Protein AF-A0A942JV95-F1 (afdb_monomer_lite)

Secondary structure (DSSP, 8-state):
-EEETTEEE-PPPPP--HHHHHHH-TTS-HHHHHHHHHHHHH--HHHHHHHHHHHHHHHHHHHHHHHHHHHHHHHHHHHHTT--GGGTTSSGGG--

Foldseek 3Di:
DDDDPPDDDDDDDDDDDPLRVQLPDPVHDPVNNVVSVVVVVVDDPVVVVVVVVVVVVVVVVVVVVVVVVVVVVVVVVVVVVVPDVVVVPPPPPPPD

Sequence (96 aa):
KTREGSKVTKRYDEPKTPYARALISPDVSDAAKRRLTAHYETLNPVALKRDIVRLQKRLYELVALKESVRRREVQALELDDIYDESTNDVFDDILT

Structure (mmCIF, N/CA/C/O backbone):
data_AF-A0A942JV95-F1
#
_entry.id   AF-A0A942JV95-F1
#
loop_
_atom_site.group_PDB
_atom_site.id
_atom_site.type_symbol
_atom_site.label_atom_id
_atom_site.label_alt_id
_atom_site.label_comp_id
_atom_site.label_asym_id
_atom_site.label_entity_id
_atom_site.label_seq_id
_atom_site.pdbx_PDB_ins_code
_atom_site.Cartn_x
_atom_site.Cartn_y
_atom_site.Cartn_z
_atom_site.occupancy
_atom_site.B_iso_or_equiv
_atom_site.auth_seq_id
_atom_site.auth_comp_id
_atom_site.auth_asym_id
_atom_site.auth_atom_id
_atom_site.pdbx_PDB_model_num
ATOM 1 N N . LYS A 1 1 ? -2.164 15.277 30.244 1.00 80.31 1 LYS A N 1
ATOM 2 C CA . LYS A 1 1 ? -0.811 15.806 30.550 1.00 80.31 1 LYS A CA 1
ATOM 3 C C . LYS A 1 1 ? -0.826 16.207 32.008 1.00 80.31 1 LYS A C 1
ATOM 5 O O . LYS A 1 1 ? -1.660 17.026 32.359 1.00 80.31 1 LYS A O 1
ATOM 10 N N . THR A 1 2 ? 0.050 15.632 32.817 1.00 86.25 2 THR A N 1
ATOM 11 C CA . THR A 1 2 ? 0.130 15.936 34.250 1.00 86.25 2 THR A CA 1
ATOM 12 C C . THR A 1 2 ? 1.454 16.639 34.511 1.00 86.25 2 THR A C 1
ATOM 14 O O . THR A 1 2 ? 2.462 16.290 33.885 1.00 86.25 2 THR A O 1
ATOM 17 N N . ARG A 1 3 ? 1.440 17.673 35.357 1.00 84.94 3 ARG A N 1
ATOM 18 C CA . ARG A 1 3 ? 2.641 18.415 35.744 1.00 84.94 3 ARG A CA 1
ATOM 19 C C . ARG A 1 3 ? 2.876 18.238 37.237 1.00 84.94 3 ARG A C 1
ATOM 21 O O . ARG A 1 3 ? 2.003 18.572 38.026 1.00 84.94 3 ARG A O 1
ATOM 28 N N . GLU A 1 4 ? 4.063 17.766 37.585 1.00 84.00 4 GLU A N 1
ATOM 29 C CA . GLU A 1 4 ? 4.570 17.724 38.956 1.00 84.00 4 GLU A CA 1
ATOM 30 C C . GLU A 1 4 ? 5.840 18.578 38.989 1.00 84.00 4 GLU A C 1
ATOM 32 O O . GLU A 1 4 ? 6.860 18.228 38.390 1.00 84.00 4 GLU A O 1
ATOM 37 N N . GLY A 1 5 ? 5.753 19.764 39.600 1.00 87.69 5 GLY A N 1
ATOM 38 C CA . GLY A 1 5 ? 6.840 20.747 39.585 1.00 87.69 5 GLY A CA 1
ATOM 39 C C . GLY A 1 5 ? 7.237 21.146 38.159 1.00 87.69 5 GLY A C 1
ATOM 40 O O . GLY A 1 5 ? 6.396 21.562 37.364 1.00 87.69 5 GLY A O 1
ATOM 41 N N . SER A 1 6 ? 8.518 21.015 37.816 1.00 86.06 6 SER A N 1
ATOM 42 C CA . SER A 1 6 ? 9.067 21.259 36.473 1.00 86.06 6 SER A CA 1
ATOM 43 C C . SER A 1 6 ? 8.885 20.084 35.498 1.00 86.06 6 SER A C 1
ATOM 45 O O . SER A 1 6 ? 9.078 20.267 34.293 1.00 86.06 6 SER A O 1
ATOM 47 N N . LYS A 1 7 ? 8.463 18.900 35.965 1.00 83.56 7 LYS A N 1
ATOM 48 C CA . LYS A 1 7 ? 8.327 17.694 35.139 1.00 83.56 7 LYS A CA 1
ATOM 49 C C . LYS A 1 7 ? 6.938 17.594 34.514 1.00 83.56 7 LYS A C 1
ATOM 51 O O . LYS A 1 7 ? 5.915 17.797 35.164 1.00 83.56 7 LYS A O 1
ATOM 56 N N . VAL A 1 8 ? 6.907 17.259 33.225 1.00 90.31 8 VAL A N 1
ATOM 57 C CA . VAL A 1 8 ? 5.679 17.067 32.449 1.00 90.31 8 VAL A CA 1
ATOM 58 C C . VAL A 1 8 ? 5.606 15.628 31.965 1.00 90.31 8 VAL A C 1
ATOM 60 O O . VAL A 1 8 ? 6.427 15.208 31.154 1.00 90.31 8 VAL A O 1
ATOM 63 N N . THR A 1 9 ? 4.562 14.914 32.378 1.00 88.38 9 THR A N 1
ATOM 64 C CA . THR A 1 9 ? 4.274 13.560 31.898 1.00 88.38 9 THR A CA 1
ATOM 65 C C . THR A 1 9 ? 3.099 13.596 30.920 1.00 88.38 9 THR A C 1
ATOM 67 O O . THR A 1 9 ? 2.023 14.141 31.205 1.00 88.38 9 THR A O 1
ATOM 70 N N . LYS A 1 10 ? 3.300 13.022 29.728 1.00 89.81 10 LYS A N 1
ATOM 71 C CA . LYS A 1 10 ? 2.255 12.812 28.718 1.00 89.81 10 LYS A CA 1
ATOM 72 C C . LYS A 1 10 ? 1.947 11.319 28.643 1.00 89.81 10 LYS A C 1
ATOM 74 O O . LYS A 1 10 ? 2.851 10.524 28.420 1.00 89.81 10 LYS A O 1
ATOM 79 N N . ARG A 1 11 ? 0.677 10.958 28.825 1.00 89.38 11 ARG A N 1
ATOM 80 C CA . ARG A 1 11 ? 0.165 9.616 28.541 1.00 89.38 11 ARG A CA 1
ATOM 81 C C . ARG A 1 11 ? -0.466 9.653 27.155 1.00 89.38 11 ARG A C 1
ATOM 83 O O . ARG A 1 11 ? -1.315 10.513 26.918 1.00 89.38 11 ARG A O 1
ATOM 90 N N . TYR A 1 12 ? -0.005 8.781 26.269 1.00 90.56 12 TYR A N 1
ATOM 91 C CA . TYR A 1 12 ? -0.571 8.600 24.936 1.00 90.56 12 TYR A CA 1
ATOM 92 C C . TYR A 1 12 ? -1.554 7.432 24.944 1.00 90.56 12 TYR A C 1
ATOM 94 O O . TYR A 1 12 ? -1.518 6.593 25.846 1.00 90.56 12 TYR A O 1
ATOM 102 N N . ASP A 1 13 ? -2.418 7.401 23.937 1.00 89.44 13 ASP A N 1
ATOM 103 C CA . ASP A 1 13 ? -3.276 6.252 23.676 1.00 89.44 13 ASP A CA 1
ATOM 104 C C . ASP A 1 13 ? -2.460 5.028 23.267 1.00 89.44 13 ASP A C 1
ATOM 106 O O . ASP A 1 13 ? -1.349 5.136 22.739 1.00 89.44 13 ASP A O 1
ATOM 110 N N . GLU A 1 14 ? -3.076 3.861 23.422 1.00 92.44 14 GLU A N 1
ATOM 111 C CA . GLU A 1 14 ? -2.545 2.621 22.877 1.00 92.44 14 GLU A CA 1
ATOM 112 C C . GLU A 1 14 ? -2.340 2.711 21.352 1.00 92.44 14 GLU A C 1
ATOM 114 O O . GLU A 1 14 ? -3.172 3.281 20.622 1.00 92.44 14 GLU A O 1
ATOM 119 N N . PRO A 1 15 ? -1.243 2.130 20.838 1.00 92.88 15 PRO A N 1
ATOM 120 C CA . PRO A 1 15 ? -0.987 2.087 19.410 1.00 92.88 15 PRO A CA 1
ATOM 121 C C . PRO A 1 15 ? -2.054 1.229 18.724 1.00 92.88 15 PRO A C 1
ATOM 123 O O . PRO A 1 15 ? -2.211 0.044 18.999 1.00 92.88 15 PRO A O 1
ATOM 126 N N . LYS A 1 16 ? -2.801 1.846 17.807 1.00 95.25 16 LYS A N 1
ATOM 127 C CA . LYS A 1 16 ? -3.831 1.198 16.988 1.00 95.25 16 LYS A CA 1
ATOM 128 C C . LYS A 1 16 ? -3.716 1.725 15.569 1.00 95.25 16 LYS A C 1
ATOM 130 O O . LYS A 1 16 ? -3.487 2.923 15.385 1.00 95.25 16 LYS A O 1
ATOM 135 N N . THR A 1 17 ? -3.897 0.852 14.581 1.00 93.50 17 THR A N 1
ATOM 136 C CA . THR A 1 17 ? -3.930 1.270 13.176 1.00 93.50 17 THR A CA 1
ATOM 137 C C . THR A 1 17 ? -5.135 2.185 12.929 1.00 93.50 17 THR A C 1
ATOM 139 O O . THR A 1 17 ? -6.153 2.053 13.617 1.00 93.50 17 THR A O 1
ATOM 142 N N . PRO A 1 18 ? -5.071 3.097 11.945 1.00 93.31 18 PRO A N 1
ATOM 143 C CA . PRO A 1 18 ? -6.221 3.925 11.581 1.00 93.31 18 PRO A CA 1
ATOM 144 C C . PRO A 1 18 ? -7.484 3.102 11.279 1.00 93.31 18 PRO A C 1
ATOM 146 O O . PRO A 1 18 ? -8.569 3.475 11.713 1.00 93.31 18 PRO A O 1
ATOM 149 N N . TYR A 1 19 ? -7.331 1.938 10.632 1.00 94.25 19 TYR A N 1
ATOM 150 C CA . TYR A 1 19 ? -8.418 0.980 10.398 1.00 94.25 19 TYR A CA 1
ATOM 151 C C . TYR A 1 19 ? -9.064 0.509 11.709 1.00 94.25 19 TYR A C 1
ATOM 153 O O . TYR A 1 19 ? -10.272 0.646 11.888 1.00 94.25 19 TYR A O 1
ATOM 161 N N . ALA A 1 20 ? -8.262 0.032 12.668 1.00 94.56 20 ALA A N 1
ATOM 162 C CA . ALA A 1 20 ? -8.772 -0.429 13.958 1.00 94.56 20 ALA A CA 1
ATOM 163 C C . ALA A 1 20 ? -9.438 0.702 14.763 1.00 94.56 20 ALA A C 1
ATOM 165 O O . ALA A 1 20 ? -10.455 0.478 15.416 1.00 94.56 20 ALA A O 1
ATOM 166 N N . ARG A 1 21 ? -8.906 1.931 14.693 1.00 95.56 21 ARG A N 1
ATOM 167 C CA . ARG A 1 21 ? -9.525 3.106 15.334 1.00 95.56 21 ARG A CA 1
ATOM 168 C C . ARG A 1 21 ? -10.890 3.429 14.723 1.00 95.56 21 ARG A C 1
ATOM 170 O O . ARG A 1 21 ? -11.835 3.673 15.466 1.00 95.56 21 ARG A O 1
ATOM 177 N N . ALA A 1 22 ? -11.008 3.379 13.397 1.00 95.25 22 ALA A N 1
ATOM 178 C CA . ALA A 1 22 ? -12.265 3.643 12.700 1.00 95.25 22 ALA A CA 1
ATOM 179 C C . ALA A 1 22 ? -13.360 2.614 13.039 1.00 95.25 22 ALA A C 1
ATOM 181 O O . ALA A 1 22 ? -14.522 2.988 13.182 1.00 95.25 22 ALA A O 1
ATOM 182 N N . LEU A 1 23 ? -13.003 1.338 13.230 1.00 95.56 23 LEU A N 1
ATOM 183 C CA . LEU A 1 23 ? -13.968 0.296 13.607 1.00 95.56 23 LEU A CA 1
ATOM 184 C C . LEU A 1 23 ? -14.544 0.476 15.019 1.00 95.56 23 LEU A C 1
ATOM 186 O O . LEU A 1 23 ? -15.708 0.153 15.255 1.00 95.56 23 LEU A O 1
ATOM 190 N N . ILE A 1 24 ? -13.750 1.007 15.949 1.00 95.00 24 ILE A N 1
ATOM 191 C CA . ILE A 1 24 ? -14.156 1.208 17.349 1.00 95.00 24 ILE A CA 1
ATOM 192 C C . ILE A 1 24 ? -14.864 2.558 17.541 1.00 95.00 24 ILE A C 1
ATOM 194 O O . ILE A 1 24 ? -15.602 2.731 18.507 1.00 95.00 24 ILE A O 1
ATOM 198 N N . SER A 1 25 ? -14.675 3.512 16.624 1.00 94.94 25 SER A N 1
ATOM 199 C CA . SER A 1 25 ? -15.273 4.843 16.741 1.00 94.94 25 SER A CA 1
ATOM 200 C C . SER A 1 25 ? -16.813 4.780 16.769 1.00 94.94 25 SER A C 1
ATOM 202 O O . SER A 1 25 ? -17.408 4.126 15.900 1.00 94.94 25 SER A O 1
ATOM 204 N N . PRO A 1 26 ? -17.473 5.451 17.734 1.00 94.75 26 PRO A N 1
ATOM 205 C CA . PRO A 1 26 ? -18.931 5.565 17.774 1.00 94.75 26 PRO A CA 1
ATOM 206 C C . PRO A 1 26 ? -19.475 6.488 16.673 1.00 94.75 26 PRO A C 1
ATOM 208 O O . PRO A 1 26 ? -20.621 6.333 16.265 1.00 94.75 26 PRO A O 1
ATOM 211 N N . ASP A 1 27 ? -18.646 7.393 16.146 1.00 95.75 27 ASP A N 1
ATOM 212 C CA . ASP A 1 27 ? -19.039 8.362 15.112 1.00 95.75 27 ASP A CA 1
ATOM 213 C C . ASP A 1 27 ? -19.176 7.723 13.719 1.00 95.75 27 ASP A C 1
ATOM 215 O O . ASP A 1 27 ? -19.665 8.341 12.773 1.00 95.75 27 ASP A O 1
ATOM 219 N N . VAL A 1 28 ? -18.719 6.477 13.565 1.00 95.00 28 VAL A N 1
ATOM 220 C CA . VAL A 1 28 ? -18.782 5.733 12.306 1.00 95.00 28 VAL A CA 1
ATOM 221 C C . VAL A 1 28 ? -19.973 4.785 12.348 1.00 95.00 28 VAL A C 1
ATOM 223 O O . VAL A 1 28 ? -20.053 3.908 13.207 1.00 95.00 28 VAL A O 1
ATOM 226 N N . SER A 1 29 ? -20.873 4.918 11.376 1.00 96.81 29 SER A N 1
ATOM 227 C CA . SER A 1 29 ? -22.030 4.030 11.259 1.00 96.81 29 SER A CA 1
ATOM 228 C C . SER A 1 29 ? -21.622 2.584 10.966 1.00 96.81 29 SER A C 1
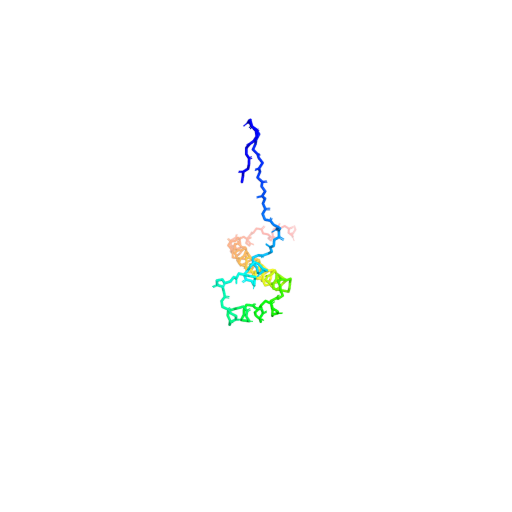ATOM 230 O O . SER A 1 29 ? -20.643 2.318 10.262 1.00 96.81 29 SER A O 1
ATOM 232 N N . ASP A 1 30 ? -22.424 1.624 11.424 1.00 95.94 30 ASP A N 1
ATOM 233 C CA . ASP A 1 30 ? -22.160 0.197 11.189 1.00 95.94 30 ASP A CA 1
ATOM 234 C C . ASP A 1 30 ? -22.144 -0.166 9.700 1.00 95.94 30 ASP A C 1
ATOM 236 O O . ASP A 1 30 ? -21.385 -1.033 9.266 1.00 95.94 30 ASP A O 1
ATOM 240 N N . ALA A 1 31 ? -22.943 0.527 8.884 1.00 96.56 31 ALA A N 1
ATOM 241 C CA . ALA A 1 31 ? -22.911 0.374 7.433 1.00 96.56 31 ALA A CA 1
ATOM 242 C C . ALA A 1 31 ? -21.545 0.773 6.847 1.00 96.56 31 ALA A C 1
ATOM 244 O O . ALA A 1 31 ? -20.999 0.054 6.007 1.00 96.56 31 ALA A O 1
ATOM 245 N N . ALA A 1 32 ? -20.965 1.881 7.316 1.00 96.06 32 ALA A N 1
ATOM 246 C CA . ALA A 1 32 ? -19.637 2.310 6.896 1.00 96.06 32 ALA A CA 1
ATOM 247 C C . ALA A 1 32 ? -18.545 1.344 7.384 1.00 96.06 32 ALA A C 1
ATOM 249 O O . ALA A 1 32 ? -17.650 1.017 6.603 1.00 96.06 32 ALA A O 1
ATOM 250 N N . LYS A 1 33 ? -18.651 0.827 8.618 1.00 97.06 33 LYS A N 1
ATOM 251 C CA . LYS A 1 33 ? -17.732 -0.193 9.158 1.00 97.06 33 LYS A CA 1
ATOM 252 C C . LYS A 1 33 ? -17.743 -1.463 8.312 1.00 97.06 33 LYS A C 1
ATOM 254 O O . LYS A 1 33 ? -16.686 -1.902 7.878 1.00 97.06 33 LYS A O 1
ATOM 259 N N . ARG A 1 34 ? -18.928 -1.991 7.981 1.00 96.50 34 ARG A N 1
ATOM 260 C CA . ARG A 1 34 ? -19.071 -3.175 7.113 1.00 96.50 34 ARG A CA 1
ATOM 261 C C . ARG A 1 34 ? -18.422 -2.977 5.745 1.00 96.50 34 ARG A C 1
ATOM 263 O O . ARG A 1 34 ? -17.682 -3.842 5.288 1.00 96.50 34 ARG A O 1
ATOM 270 N N . ARG A 1 35 ? -18.650 -1.822 5.110 1.00 96.19 35 ARG A N 1
ATOM 271 C CA . ARG A 1 35 ? -18.024 -1.491 3.819 1.00 96.19 35 ARG A CA 1
ATOM 272 C C . ARG A 1 35 ? -16.500 -1.410 3.926 1.00 96.19 35 ARG A C 1
ATOM 274 O O . ARG A 1 35 ? -15.801 -1.896 3.041 1.00 96.19 35 ARG A O 1
ATOM 281 N N . LEU A 1 36 ? -15.992 -0.803 4.998 1.00 95.38 36 LEU A N 1
ATOM 282 C CA . LEU A 1 36 ? -14.558 -0.690 5.252 1.00 95.38 36 LEU A CA 1
ATOM 283 C C . LEU A 1 36 ? -13.915 -2.068 5.455 1.00 95.38 36 LEU A C 1
ATOM 285 O O . LEU A 1 36 ? -12.859 -2.322 4.883 1.00 95.38 36 LEU A O 1
ATOM 289 N N . THR A 1 37 ? -14.557 -2.958 6.214 1.00 95.19 37 THR A N 1
ATOM 290 C CA . THR A 1 37 ? -14.087 -4.334 6.430 1.00 95.19 37 THR A CA 1
ATOM 291 C C . THR A 1 37 ? -14.063 -5.131 5.133 1.00 95.19 37 THR A C 1
ATOM 293 O O . THR A 1 37 ? -13.020 -5.679 4.797 1.00 95.19 37 THR A O 1
ATOM 296 N N . ALA A 1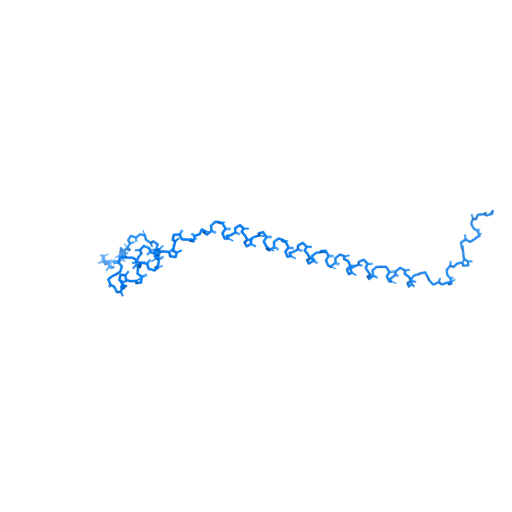 38 ? -15.147 -5.105 4.350 1.00 95.31 38 ALA A N 1
ATOM 297 C CA . ALA A 1 38 ? -15.197 -5.799 3.063 1.00 95.31 38 ALA A CA 1
ATOM 298 C C . ALA A 1 38 ? -14.082 -5.328 2.112 1.00 95.31 38 ALA A C 1
ATOM 300 O O . ALA A 1 38 ? -13.423 -6.136 1.465 1.00 95.31 38 ALA A O 1
ATOM 301 N N . HIS A 1 39 ? -13.815 -4.019 2.057 1.00 93.38 39 HIS A N 1
ATOM 302 C CA . HIS A 1 39 ? -12.714 -3.499 1.248 1.00 93.38 39 HIS A CA 1
ATOM 303 C C . HIS A 1 39 ? -11.343 -3.932 1.786 1.00 93.38 39 HIS A C 1
ATOM 305 O O . HIS A 1 39 ? -10.484 -4.357 1.014 1.00 93.38 39 HIS A O 1
ATOM 311 N N . TYR A 1 40 ? -11.141 -3.861 3.104 1.00 92.19 40 TYR A N 1
ATOM 312 C CA . TYR A 1 40 ? -9.888 -4.256 3.747 1.00 92.19 40 TYR A CA 1
ATOM 313 C C . TYR A 1 40 ? -9.556 -5.736 3.513 1.00 92.19 40 TYR A C 1
ATOM 315 O O . TYR A 1 40 ? -8.411 -6.055 3.210 1.00 92.19 40 TYR A O 1
ATOM 323 N N . GLU A 1 41 ? -10.550 -6.626 3.573 1.00 91.56 41 GLU A N 1
ATOM 324 C CA . GLU A 1 41 ? -10.384 -8.063 3.306 1.00 91.56 41 GLU A CA 1
ATOM 325 C C . GLU A 1 41 ? -9.932 -8.353 1.869 1.00 91.56 41 GLU A C 1
ATOM 327 O O . GLU A 1 41 ? -9.151 -9.274 1.636 1.00 91.56 41 GLU A O 1
ATOM 33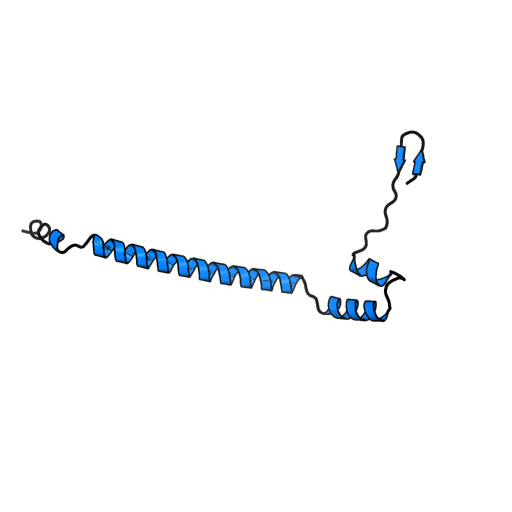2 N N . THR A 1 42 ? -10.363 -7.541 0.900 1.00 92.75 42 THR A N 1
ATOM 333 C CA . THR A 1 42 ? -9.915 -7.670 -0.498 1.00 92.75 42 THR A CA 1
ATOM 334 C C . THR A 1 42 ? -8.522 -7.089 -0.750 1.00 92.75 42 THR A C 1
ATOM 336 O O . THR A 1 42 ? -7.901 -7.380 -1.775 1.00 92.75 42 THR A O 1
ATOM 339 N N . LEU A 1 43 ? -8.007 -6.256 0.159 1.00 92.19 43 LEU A N 1
ATOM 340 C CA . LEU A 1 43 ? -6.786 -5.496 -0.062 1.00 92.19 43 LEU A CA 1
ATOM 341 C C . LEU A 1 43 ? -5.552 -6.288 0.385 1.00 92.19 43 LEU A C 1
ATOM 343 O O . LEU A 1 43 ? -5.230 -6.363 1.568 1.00 92.19 43 LEU A O 1
ATOM 347 N N . ASN A 1 44 ? -4.790 -6.811 -0.578 1.00 92.50 44 ASN A N 1
ATOM 348 C CA . ASN A 1 44 ? -3.469 -7.389 -0.326 1.00 92.50 44 ASN A CA 1
ATOM 349 C C . ASN A 1 44 ? -2.357 -6.385 -0.699 1.00 92.50 44 ASN A C 1
ATOM 351 O O . ASN A 1 44 ? -1.928 -6.341 -1.858 1.00 92.50 44 ASN A O 1
ATOM 355 N N . PRO A 1 45 ? -1.844 -5.583 0.255 1.00 90.25 45 PRO A N 1
ATOM 356 C CA . PRO A 1 45 ? -0.857 -4.543 -0.041 1.00 90.25 45 PRO A CA 1
ATOM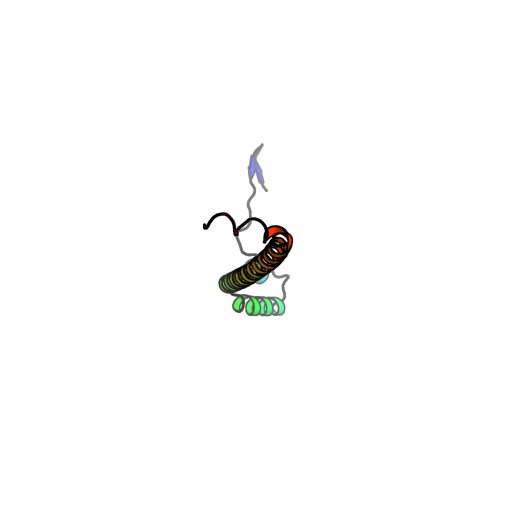 357 C C . PRO A 1 45 ? 0.481 -5.109 -0.536 1.00 90.25 45 PRO A C 1
ATOM 359 O O . PRO A 1 45 ? 1.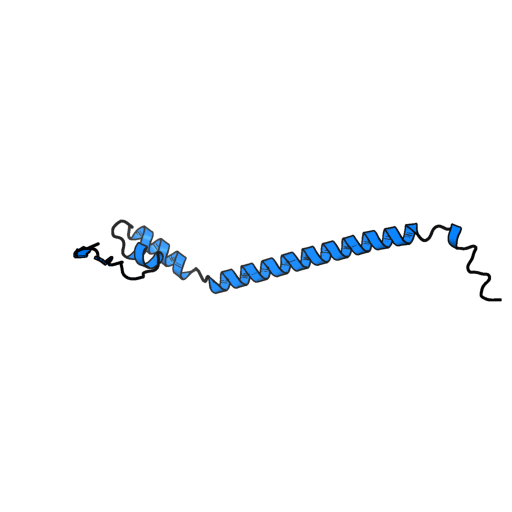185 -4.453 -1.303 1.00 90.25 45 PRO A O 1
ATOM 362 N N . VAL A 1 46 ? 0.840 -6.332 -0.133 1.00 94.69 46 VAL A N 1
ATOM 363 C CA . VAL A 1 46 ? 2.082 -6.983 -0.573 1.00 94.69 46 VAL A CA 1
ATOM 364 C C . VAL A 1 46 ? 1.973 -7.402 -2.038 1.00 94.69 46 VAL A C 1
ATOM 366 O O . VAL A 1 46 ? 2.911 -7.175 -2.804 1.00 94.69 46 VAL A O 1
ATOM 369 N N . ALA A 1 47 ? 0.837 -7.978 -2.439 1.00 94.50 47 ALA A N 1
ATOM 370 C CA . ALA A 1 47 ? 0.568 -8.305 -3.837 1.00 94.50 47 ALA A CA 1
ATOM 371 C C . ALA A 1 47 ? 0.548 -7.037 -4.703 1.00 94.50 47 ALA A C 1
ATOM 373 O O . ALA A 1 47 ? 1.298 -6.957 -5.673 1.00 94.50 47 ALA A O 1
ATOM 374 N N . LEU A 1 48 ? -0.185 -6.003 -4.273 1.00 94.88 48 LEU A N 1
ATOM 375 C CA . LEU A 1 48 ? -0.260 -4.731 -4.991 1.00 94.88 48 LEU A CA 1
ATOM 376 C C . LEU A 1 48 ? 1.125 -4.096 -5.190 1.00 94.88 48 LEU A C 1
ATOM 378 O O . LEU A 1 48 ? 1.464 -3.658 -6.288 1.00 94.88 48 LEU A O 1
ATOM 382 N N . LYS A 1 49 ? 1.970 -4.097 -4.151 1.00 97.06 49 LYS A N 1
ATOM 383 C CA . LYS A 1 49 ? 3.347 -3.596 -4.256 1.00 97.06 49 LYS A CA 1
ATOM 384 C C . LYS A 1 49 ? 4.164 -4.382 -5.285 1.00 97.06 49 LYS A C 1
ATOM 386 O O . LYS A 1 49 ? 4.893 -3.773 -6.066 1.00 97.06 49 LYS A O 1
ATOM 391 N N . ARG A 1 50 ? 4.063 -5.717 -5.294 1.00 97.88 50 ARG A N 1
ATOM 392 C CA . ARG A 1 50 ? 4.763 -6.567 -6.277 1.00 97.88 50 ARG A CA 1
ATOM 393 C C . ARG A 1 50 ? 4.323 -6.238 -7.701 1.00 97.88 50 ARG A C 1
ATOM 395 O O . ARG A 1 50 ? 5.174 -6.128 -8.581 1.00 97.88 50 ARG A O 1
ATOM 402 N N . ASP A 1 51 ? 3.026 -6.042 -7.907 1.00 97.69 51 ASP A N 1
ATOM 403 C CA . ASP A 1 51 ? 2.470 -5.701 -9.214 1.00 97.69 51 ASP A CA 1
ATOM 404 C C . ASP A 1 51 ? 2.968 -4.342 -9.708 1.00 97.69 51 ASP A C 1
ATOM 406 O O . ASP A 1 51 ? 3.448 -4.243 -10.838 1.00 97.69 51 ASP A O 1
ATOM 410 N N . ILE A 1 52 ? 2.943 -3.321 -8.847 1.00 98.06 52 ILE A N 1
ATOM 411 C CA . ILE A 1 52 ? 3.456 -1.982 -9.167 1.00 98.06 52 ILE A CA 1
ATOM 412 C C . ILE A 1 52 ? 4.931 -2.053 -9.570 1.00 98.06 52 ILE A C 1
ATOM 414 O O . ILE A 1 52 ? 5.305 -1.545 -10.625 1.00 98.06 52 ILE A O 1
ATOM 418 N N . VAL A 1 53 ? 5.766 -2.728 -8.775 1.00 98.38 53 VAL A N 1
ATOM 419 C CA . VAL A 1 53 ? 7.205 -2.849 -9.060 1.00 98.38 53 VAL A CA 1
ATOM 420 C C . VAL A 1 53 ? 7.453 -3.590 -10.376 1.00 98.38 53 VAL A C 1
ATOM 422 O O . VAL A 1 53 ? 8.301 -3.175 -11.168 1.00 98.38 53 VAL A O 1
ATOM 425 N N . ARG A 1 54 ? 6.695 -4.660 -10.655 1.00 98.50 54 ARG A N 1
ATOM 426 C CA . ARG A 1 54 ? 6.783 -5.396 -11.927 1.00 98.50 54 ARG A CA 1
ATOM 427 C C . ARG A 1 54 ? 6.455 -4.495 -13.118 1.00 98.50 54 ARG A C 1
ATOM 429 O O . ARG A 1 54 ? 7.184 -4.509 -14.108 1.00 98.50 54 ARG A O 1
ATOM 436 N N . LEU A 1 55 ? 5.375 -3.719 -13.026 1.00 98.44 55 LEU A N 1
ATOM 437 C CA . LEU A 1 55 ? 4.952 -2.805 -14.090 1.00 98.44 55 LEU A CA 1
ATOM 438 C C . LEU A 1 55 ? 5.968 -1.679 -14.309 1.00 98.44 55 LEU A C 1
ATOM 440 O O . LEU A 1 55 ? 6.301 -1.374 -15.451 1.00 98.44 55 LEU A O 1
ATOM 444 N N . GLN A 1 56 ? 6.517 -1.114 -13.232 1.00 98.44 56 GLN A N 1
ATOM 445 C CA . GLN A 1 56 ? 7.578 -0.109 -13.315 1.00 98.44 56 GLN A CA 1
ATOM 446 C C . GLN A 1 56 ? 8.823 -0.661 -14.015 1.00 98.44 56 GLN A C 1
ATOM 448 O O . GLN A 1 56 ? 9.344 -0.021 -14.924 1.00 98.44 56 GLN A O 1
ATOM 453 N N . LYS A 1 57 ? 9.266 -1.873 -13.654 1.00 98.31 57 LYS A N 1
ATOM 454 C CA . LYS A 1 57 ? 10.410 -2.526 -14.306 1.00 98.31 57 LYS A CA 1
ATOM 455 C C . LYS A 1 57 ? 10.179 -2.693 -15.810 1.00 98.31 57 LYS A C 1
ATOM 457 O O . LYS A 1 57 ? 11.028 -2.294 -16.600 1.00 98.31 57 LYS A O 1
ATOM 462 N N . ARG A 1 58 ? 9.006 -3.208 -16.195 1.00 98.25 58 ARG A N 1
ATOM 463 C CA . ARG A 1 58 ? 8.605 -3.371 -17.602 1.00 98.25 58 ARG A CA 1
ATOM 464 C C . ARG A 1 58 ? 8.660 -2.042 -18.358 1.00 98.25 58 ARG A C 1
ATOM 466 O O . ARG A 1 58 ? 9.148 -1.995 -19.481 1.00 98.25 58 ARG A O 1
ATOM 473 N N . LEU A 1 59 ? 8.167 -0.966 -17.747 1.00 98.31 59 LEU A N 1
ATOM 474 C CA . LEU A 1 59 ? 8.191 0.362 -18.351 1.00 98.31 59 LEU A CA 1
ATOM 475 C C . LEU A 1 59 ? 9.627 0.856 -18.573 1.00 98.31 59 LEU A C 1
ATOM 477 O O . LEU A 1 59 ? 9.944 1.328 -19.662 1.00 98.31 59 LEU A O 1
ATOM 481 N N . TYR A 1 60 ? 10.504 0.706 -17.580 1.00 97.94 60 TYR A N 1
ATOM 482 C CA . TYR A 1 60 ? 11.903 1.118 -17.706 1.00 97.94 60 TYR A CA 1
ATOM 483 C C . TYR A 1 60 ? 12.661 0.326 -18.772 1.00 97.94 60 TYR A C 1
ATOM 485 O O . TYR A 1 60 ? 13.423 0.919 -19.530 1.00 97.94 60 TYR A O 1
ATOM 493 N N . GLU A 1 61 ? 12.419 -0.981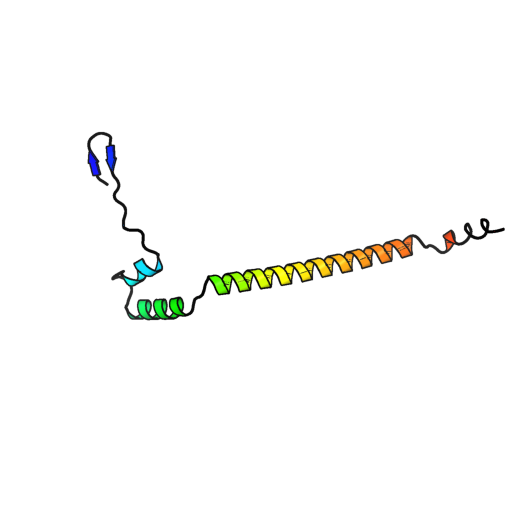 -18.880 1.00 97.56 61 GLU A N 1
ATOM 494 C CA . GLU A 1 61 ? 13.002 -1.818 -19.936 1.00 97.56 61 GLU A CA 1
ATOM 495 C C . GLU A 1 61 ? 12.594 -1.329 -21.332 1.00 97.56 61 GLU A C 1
ATOM 497 O O . GLU A 1 61 ? 13.441 -1.197 -22.214 1.00 97.56 61 GLU A O 1
ATOM 502 N N . LEU A 1 62 ? 11.313 -0.997 -21.528 1.00 97.81 62 LEU A N 1
ATOM 503 C CA . LEU A 1 62 ? 10.812 -0.478 -22.804 1.00 97.81 62 LEU A CA 1
ATOM 504 C C . LEU A 1 62 ? 11.426 0.879 -23.160 1.00 97.81 62 LEU A C 1
ATOM 506 O O . LEU A 1 62 ? 11.809 1.100 -24.308 1.00 97.81 62 LEU A O 1
ATOM 510 N N . VAL A 1 63 ? 11.545 1.779 -22.182 1.00 97.44 63 VAL A N 1
ATOM 511 C CA . VAL A 1 63 ? 12.191 3.081 -22.387 1.00 97.44 63 VAL A CA 1
ATOM 512 C C . VAL A 1 63 ? 13.668 2.894 -22.730 1.00 97.44 63 VAL A C 1
ATOM 514 O O . VAL A 1 63 ? 14.136 3.458 -23.713 1.00 97.44 63 VAL A O 1
ATOM 517 N N . ALA A 1 64 ? 14.395 2.054 -21.990 1.00 96.12 64 ALA A N 1
ATOM 518 C CA . ALA A 1 64 ? 15.804 1.776 -22.264 1.00 96.12 64 ALA A CA 1
ATOM 519 C C . ALA A 1 64 ? 16.013 1.183 -23.666 1.00 96.12 64 ALA A C 1
ATOM 521 O O . ALA A 1 64 ? 16.938 1.585 -24.379 1.00 96.12 64 ALA A O 1
ATOM 522 N N . LEU A 1 65 ? 15.127 0.274 -24.089 1.00 96.00 65 LEU A N 1
ATOM 523 C CA . LEU A 1 65 ? 15.149 -0.287 -25.435 1.00 96.00 65 LEU A CA 1
ATOM 524 C C . LEU A 1 65 ? 14.942 0.806 -26.488 1.00 96.00 65 LEU A C 1
ATOM 526 O O . LEU A 1 65 ? 15.762 0.916 -27.399 1.00 96.00 65 LEU A O 1
ATOM 530 N N . LYS A 1 66 ? 13.916 1.650 -26.331 1.00 94.44 66 LYS A N 1
ATOM 531 C CA . LYS A 1 66 ? 13.637 2.775 -27.237 1.00 94.44 66 LYS A CA 1
ATOM 532 C C . LYS A 1 66 ? 14.846 3.702 -27.382 1.00 94.44 66 LYS A C 1
ATOM 534 O O . LYS A 1 66 ? 15.235 4.039 -28.494 1.00 94.44 66 LYS A O 1
ATOM 539 N N . GLU A 1 67 ? 15.478 4.062 -26.270 1.00 94.56 67 GLU A N 1
ATOM 540 C CA . GLU A 1 67 ? 16.666 4.920 -26.268 1.00 94.56 67 GLU A CA 1
ATOM 541 C C . GLU A 1 67 ? 17.879 4.241 -26.928 1.00 94.56 67 GLU A C 1
ATOM 543 O O . GLU A 1 67 ? 18.682 4.897 -27.588 1.00 94.56 67 GLU A O 1
ATOM 548 N N . SER A 1 68 ? 18.032 2.919 -26.779 1.00 92.56 68 SER A N 1
ATOM 549 C CA . SER A 1 68 ? 19.089 2.162 -27.468 1.00 92.56 68 SER A CA 1
ATOM 550 C C . SER A 1 68 ? 18.883 2.080 -28.981 1.00 92.56 68 SER A C 1
ATOM 552 O O . SER A 1 68 ? 19.862 2.053 -29.722 1.00 92.56 68 SER A O 1
ATOM 554 N N . VAL A 1 69 ? 17.629 2.021 -29.435 1.00 92.56 69 VAL A N 1
ATOM 555 C CA . VAL A 1 69 ? 17.284 2.022 -30.861 1.00 92.56 69 VAL A CA 1
ATOM 556 C C . VAL A 1 69 ? 17.569 3.399 -31.439 1.00 92.56 69 VAL A C 1
ATOM 558 O O . VAL A 1 69 ? 18.374 3.495 -32.356 1.00 92.56 69 VAL A O 1
ATOM 561 N N . ARG A 1 70 ? 17.054 4.462 -30.808 1.00 91.50 70 ARG A N 1
ATOM 562 C CA . ARG A 1 70 ? 17.314 5.842 -31.240 1.00 91.50 70 ARG A CA 1
ATOM 563 C C . ARG A 1 70 ? 18.809 6.146 -31.338 1.00 91.50 70 ARG A C 1
ATOM 565 O O . ARG A 1 70 ? 19.252 6.751 -32.301 1.00 91.50 70 ARG A O 1
ATOM 572 N N . ARG A 1 71 ? 19.607 5.725 -30.347 1.00 89.06 71 ARG A N 1
ATOM 573 C CA . ARG A 1 71 ? 21.068 5.919 -30.385 1.00 89.06 71 ARG A CA 1
ATOM 574 C C . ARG A 1 71 ? 21.736 5.179 -31.541 1.00 89.06 71 ARG A C 1
ATOM 576 O O . ARG A 1 71 ? 22.645 5.737 -32.136 1.00 89.06 71 ARG A O 1
ATOM 583 N N . ARG A 1 72 ? 21.294 3.958 -31.855 1.00 87.31 72 ARG A N 1
ATOM 584 C CA . ARG A 1 72 ? 21.808 3.202 -33.006 1.00 87.31 72 ARG A CA 1
ATOM 585 C C . ARG A 1 72 ? 21.429 3.853 -34.330 1.00 87.31 72 ARG A C 1
ATOM 587 O O . ARG A 1 72 ? 22.269 3.908 -35.209 1.00 87.31 72 ARG A O 1
ATOM 594 N N . GLU A 1 73 ? 20.206 4.360 -34.452 1.00 86.38 73 GLU A N 1
ATOM 595 C CA . GLU A 1 73 ? 19.761 5.096 -35.641 1.00 86.38 73 GLU A CA 1
ATOM 596 C C . GLU A 1 73 ? 20.600 6.360 -35.859 1.00 86.38 73 GLU A C 1
ATOM 598 O O . GLU A 1 73 ? 21.085 6.577 -36.960 1.00 86.38 73 GLU A O 1
ATOM 603 N N . VAL A 1 74 ? 20.846 7.148 -34.804 1.00 83.19 74 VAL A N 1
ATOM 604 C CA . VAL A 1 74 ? 21.726 8.329 -34.882 1.00 83.19 74 VAL A CA 1
ATOM 605 C C . VAL A 1 74 ? 23.155 7.937 -35.271 1.00 83.19 74 VAL A C 1
ATOM 607 O O . VAL A 1 74 ? 23.714 8.541 -36.173 1.00 83.19 74 VAL A O 1
ATOM 610 N N . GLN A 1 75 ? 23.723 6.896 -34.654 1.00 77.81 75 GLN A N 1
ATOM 611 C CA . GLN A 1 75 ? 25.073 6.421 -34.989 1.00 77.81 75 GLN A CA 1
ATOM 612 C C . GLN A 1 75 ? 25.187 5.872 -36.416 1.00 77.81 75 GLN A C 1
ATOM 614 O O . GLN A 1 75 ? 26.236 6.012 -37.031 1.00 77.81 75 GLN A O 1
ATOM 619 N N . ALA A 1 76 ? 24.141 5.223 -36.933 1.00 76.69 76 ALA A N 1
ATOM 620 C CA . ALA A 1 76 ? 24.120 4.722 -38.305 1.00 76.69 76 ALA A CA 1
ATOM 621 C C . ALA A 1 76 ? 24.104 5.877 -39.317 1.00 76.69 76 ALA A C 1
ATOM 623 O O . ALA A 1 76 ? 24.861 5.840 -40.278 1.00 76.69 76 ALA A O 1
ATOM 624 N N . LEU A 1 77 ? 23.315 6.924 -39.049 1.00 68.88 77 LEU A N 1
ATOM 625 C CA . LEU A 1 77 ? 23.289 8.142 -39.866 1.00 68.88 77 LEU A CA 1
ATOM 626 C C . LEU A 1 77 ? 24.633 8.891 -39.823 1.00 68.88 77 LEU A C 1
ATOM 628 O O . LEU A 1 77 ? 25.121 9.326 -40.856 1.00 68.88 77 LEU A O 1
ATOM 632 N N . GLU A 1 78 ? 25.271 8.973 -38.651 1.00 66.06 78 GLU A N 1
ATOM 633 C CA . GLU A 1 78 ? 26.608 9.572 -38.509 1.00 66.06 78 GLU A CA 1
ATOM 634 C C . GLU A 1 78 ? 27.706 8.771 -39.235 1.00 66.06 78 GLU A C 1
ATOM 636 O O . GLU A 1 78 ? 28.718 9.347 -39.623 1.00 66.06 78 GLU A O 1
ATOM 641 N N . LEU A 1 79 ? 27.541 7.453 -39.417 1.00 59.19 79 LEU A N 1
ATOM 642 C CA . LEU A 1 79 ? 28.487 6.629 -40.178 1.00 59.19 79 LEU A CA 1
ATOM 643 C C . LEU A 1 79 ? 28.361 6.861 -41.690 1.00 59.19 79 LEU A C 1
ATOM 645 O O . LEU A 1 79 ? 29.383 6.915 -42.371 1.00 59.19 79 LEU A O 1
ATOM 649 N N . ASP A 1 80 ? 27.135 7.014 -42.195 1.00 57.22 80 ASP A N 1
ATOM 650 C CA . ASP A 1 80 ? 26.874 7.329 -43.606 1.00 57.22 80 ASP A CA 1
ATOM 651 C C . ASP A 1 80 ? 27.439 8.717 -43.978 1.00 57.22 80 ASP A C 1
ATOM 653 O O . ASP A 1 80 ? 27.989 8.879 -45.062 1.00 57.22 80 ASP A O 1
ATOM 657 N N . ASP A 1 81 ? 27.419 9.685 -43.051 1.00 55.69 81 ASP A N 1
ATOM 658 C CA . ASP A 1 81 ? 28.021 11.019 -43.238 1.00 55.69 81 ASP A CA 1
ATOM 659 C C . ASP A 1 81 ? 29.572 11.014 -43.231 1.00 55.69 81 ASP A C 1
ATOM 661 O O . ASP A 1 81 ? 30.200 11.980 -43.670 1.00 55.69 81 ASP A O 1
ATOM 665 N N . ILE A 1 82 ? 30.212 9.950 -42.719 1.00 54.41 82 ILE A N 1
ATOM 666 C CA . ILE A 1 82 ? 31.679 9.764 -42.741 1.00 54.41 82 ILE A CA 1
ATOM 667 C C . ILE A 1 82 ? 32.124 9.033 -44.022 1.00 54.41 82 ILE A C 1
ATOM 669 O O . ILE A 1 82 ? 33.240 9.255 -44.495 1.00 54.41 82 ILE A O 1
ATOM 673 N N . TYR A 1 83 ? 31.256 8.199 -44.605 1.00 53.50 83 TYR A N 1
ATOM 674 C CA . TYR A 1 83 ? 31.450 7.558 -45.909 1.00 53.50 83 TYR A CA 1
ATOM 675 C C . TYR A 1 83 ? 30.916 8.448 -47.045 1.00 53.50 83 TYR A C 1
ATOM 677 O O . TYR A 1 83 ? 29.988 8.088 -47.764 1.00 53.50 83 TYR A O 1
ATOM 685 N N . ASP A 1 84 ? 31.529 9.615 -47.239 1.00 52.59 84 ASP A N 1
ATOM 686 C CA . ASP A 1 84 ? 31.385 10.350 -48.497 1.00 52.59 84 ASP A CA 1
ATOM 687 C C . ASP A 1 84 ? 32.179 9.626 -49.603 1.00 52.59 84 ASP A C 1
ATOM 689 O O . ASP A 1 84 ? 33.286 9.128 -49.354 1.00 52.59 84 ASP A O 1
ATOM 693 N N . GLU A 1 85 ? 31.650 9.592 -50.833 1.00 55.84 85 GLU A N 1
ATOM 694 C CA . GLU A 1 85 ? 32.270 8.944 -52.008 1.00 55.84 85 GLU A CA 1
ATOM 695 C C . GLU A 1 85 ? 33.702 9.460 -52.295 1.00 55.84 85 GLU A C 1
ATOM 697 O O . GLU A 1 85 ? 34.441 8.839 -53.058 1.00 55.84 85 GLU A O 1
ATOM 702 N N . SER A 1 86 ? 34.132 10.549 -51.642 1.00 54.34 86 SER A N 1
ATOM 703 C CA . SER A 1 86 ? 35.482 11.123 -51.696 1.00 54.34 86 SER A CA 1
ATOM 704 C C . SER A 1 86 ? 36.566 10.376 -50.893 1.00 54.34 86 SER A C 1
ATOM 706 O O . SER A 1 86 ? 37.749 10.662 -51.073 1.00 54.34 86 SER A O 1
ATOM 708 N N . THR A 1 87 ? 36.219 9.401 -50.039 1.00 55.81 87 THR A N 1
ATOM 709 C CA . THR A 1 87 ? 37.209 8.574 -49.299 1.00 55.81 87 THR A CA 1
ATOM 710 C C . THR A 1 87 ? 37.640 7.294 -50.027 1.00 55.81 87 THR A C 1
ATOM 712 O O . THR A 1 87 ? 38.557 6.610 -49.566 1.00 55.81 87 THR A O 1
ATOM 715 N N . ASN A 1 88 ? 37.053 6.996 -51.192 1.00 52.69 88 ASN A N 1
ATOM 716 C CA . ASN A 1 88 ? 37.409 5.826 -52.003 1.00 52.69 88 ASN A CA 1
ATOM 717 C C . ASN A 1 88 ? 38.732 5.964 -52.783 1.00 52.69 88 ASN A C 1
ATOM 719 O O . ASN A 1 88 ? 39.271 4.950 -53.210 1.00 52.69 88 ASN A O 1
ATOM 723 N N . ASP A 1 89 ? 39.304 7.165 -52.919 1.00 50.31 89 ASP A N 1
ATOM 724 C CA . ASP A 1 89 ? 40.491 7.379 -53.770 1.00 50.31 89 ASP A CA 1
ATOM 725 C C . ASP A 1 89 ? 41.850 7.166 -53.067 1.00 50.31 89 ASP A C 1
ATOM 727 O O . ASP A 1 89 ? 42.894 7.375 -53.682 1.00 50.31 89 ASP A O 1
ATOM 731 N N . VAL A 1 90 ? 41.893 6.755 -51.789 1.00 52.78 90 VAL A N 1
ATOM 732 C CA . VAL A 1 90 ? 43.169 6.669 -51.029 1.00 52.78 90 VAL A CA 1
ATOM 733 C C . VAL A 1 90 ? 43.531 5.252 -50.558 1.00 52.78 90 VAL A C 1
ATOM 735 O O . VAL A 1 90 ? 44.662 5.019 -50.137 1.00 52.78 90 VAL A O 1
ATOM 738 N N . PHE A 1 91 ? 42.628 4.271 -50.653 1.00 47.72 91 PHE A N 1
ATOM 739 C CA . PHE A 1 91 ? 42.876 2.929 -50.100 1.00 47.72 91 PHE A CA 1
ATOM 740 C C . PHE A 1 91 ? 43.318 1.854 -51.106 1.00 47.72 91 PHE A C 1
ATOM 742 O O . PHE A 1 91 ? 43.701 0.770 -50.664 1.00 47.72 91 PHE A O 1
ATOM 749 N N . ASP A 1 92 ? 43.358 2.144 -52.411 1.00 49.44 92 ASP A N 1
ATOM 750 C CA . ASP A 1 92 ? 43.821 1.178 -53.427 1.00 49.44 92 ASP A CA 1
ATOM 751 C C . ASP A 1 92 ? 45.360 1.119 -53.585 1.00 49.44 92 ASP A C 1
ATOM 753 O O . ASP A 1 92 ? 45.882 0.198 -54.208 1.00 49.44 92 ASP A O 1
ATOM 757 N N . ASP A 1 93 ? 46.117 2.031 -52.959 1.00 53.34 93 ASP A N 1
ATOM 758 C CA . ASP A 1 93 ? 47.579 2.152 -53.147 1.00 53.34 93 ASP A CA 1
ATOM 759 C C . ASP A 1 93 ? 48.428 1.437 -52.065 1.00 53.34 93 ASP A C 1
ATOM 761 O O . ASP A 1 93 ? 49.650 1.566 -52.027 1.00 53.34 93 ASP A O 1
ATOM 765 N N . ILE A 1 94 ? 47.803 0.672 -51.156 1.00 50.03 94 ILE A N 1
ATOM 766 C CA . ILE A 1 94 ? 48.496 -0.042 -50.054 1.00 50.03 94 ILE A CA 1
ATOM 767 C C . ILE A 1 94 ? 48.659 -1.553 -50.337 1.00 50.03 94 ILE A C 1
ATOM 769 O O . ILE A 1 94 ? 49.327 -2.263 -49.584 1.00 50.03 94 ILE A O 1
ATOM 773 N N . LEU A 1 95 ? 48.101 -2.066 -51.439 1.00 44.50 95 LEU A N 1
ATOM 774 C CA . LEU A 1 95 ? 48.165 -3.490 -51.805 1.00 44.50 95 LEU A CA 1
ATOM 775 C C . LEU A 1 95 ? 48.817 -3.765 -53.174 1.00 44.50 95 LEU A C 1
ATOM 777 O O . LEU A 1 95 ? 48.408 -4.701 -53.862 1.00 44.50 95 LEU A O 1
ATOM 781 N N . THR A 1 96 ? 49.868 -3.018 -53.535 1.00 46.34 96 THR A N 1
ATOM 782 C CA . THR A 1 96 ? 50.787 -3.405 -54.627 1.00 46.34 96 THR A CA 1
ATOM 783 C C . THR A 1 96 ? 52.238 -3.428 -54.164 1.00 46.34 96 THR A C 1
ATOM 785 O O . THR A 1 96 ? 52.641 -2.496 -53.436 1.00 46.34 96 THR A O 1
#

Radius of gyration: 34.33 Å; chains: 1; bounding box: 74×30×94 Å

pLDDT: mean 84.87, std 16.62, range [44.5, 98.5]